Protein AF-A0A2M7BK80-F1 (afdb_monomer_lite)

Foldseek 3Di:
DPDPPDDDPVRVVVVVCVVVVNDDDDPVRCCDPPNVVVPPDPPVVPPDPPDPPDDDDDD

Sequence (59 aa):
MAKKIRKSQEEEVILMLKKEGFKELSEAEIAKEPYKSIYALPDCFKRGKETIKSPPAKR

pLDDT: mean 70.32, std 10.81, range [38.44, 86.31]

Structure (mmCIF, N/CA/C/O backbone):
data_AF-A0A2M7BK80-F1
#
_entry.id   AF-A0A2M7BK80-F1
#
loop_
_atom_site.group_PDB
_atom_site.id
_atom_site.type_symbol
_atom_site.label_atom_id
_atom_site.label_alt_id
_atom_site.label_comp_id
_atom_site.label_asym_id
_atom_site.label_entity_id
_atom_site.label_seq_id
_atom_site.pdbx_PDB_ins_code
_atom_site.Cartn_x
_atom_site.Cartn_y
_atom_site.Cartn_z
_atom_site.occupancy
_atom_site.B_iso_or_equiv
_atom_site.auth_seq_id
_atom_site.auth_comp_id
_atom_site.auth_asym_id
_atom_site.auth_atom_id
_atom_site.pdbx_PDB_model_num
ATOM 1 N N . MET A 1 1 ? -8.238 6.635 38.230 1.00 38.44 1 MET A N 1
ATOM 2 C CA . MET A 1 1 ? -9.056 7.328 37.210 1.00 38.44 1 MET A CA 1
ATOM 3 C C . MET A 1 1 ? -8.509 6.990 35.834 1.00 38.44 1 MET A C 1
ATOM 5 O O . MET A 1 1 ? -7.392 7.388 35.526 1.00 38.44 1 MET A O 1
ATOM 9 N N . ALA A 1 2 ? -9.237 6.207 35.037 1.00 56.09 2 ALA A N 1
ATOM 10 C CA . ALA A 1 2 ? -8.816 5.893 33.676 1.00 56.09 2 ALA A CA 1
ATOM 11 C C . ALA A 1 2 ? -9.011 7.142 32.805 1.00 56.09 2 ALA A C 1
ATOM 13 O O . ALA A 1 2 ? -10.144 7.546 32.539 1.00 56.09 2 ALA A O 1
ATOM 14 N N . LYS A 1 3 ? -7.912 7.796 32.414 1.00 55.19 3 LYS A N 1
ATOM 15 C CA . LYS A 1 3 ? -7.949 8.891 31.440 1.00 55.19 3 LYS A CA 1
ATOM 16 C C . LYS A 1 3 ? -8.496 8.306 30.137 1.00 55.19 3 LYS A C 1
ATOM 18 O O . LYS A 1 3 ? -7.824 7.502 29.499 1.00 55.19 3 LYS A O 1
ATOM 23 N N . LYS A 1 4 ? -9.734 8.654 29.772 1.00 61.16 4 LYS A N 1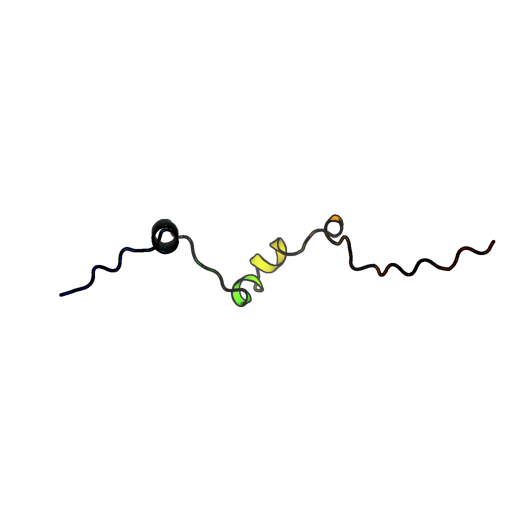
ATOM 24 C CA . LYS A 1 4 ? -10.314 8.300 28.472 1.00 61.16 4 LYS A CA 1
ATOM 25 C C . LYS A 1 4 ? -9.532 9.074 27.415 1.00 61.16 4 LYS 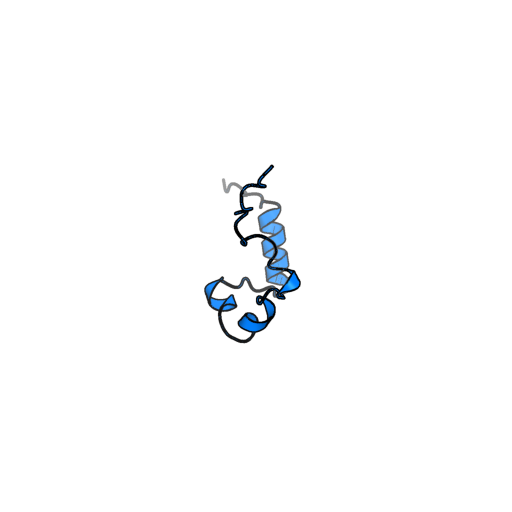A C 1
ATOM 27 O O . LYS A 1 4 ? -9.800 10.253 27.202 1.00 61.16 4 LYS A O 1
ATOM 32 N N . ILE A 1 5 ? -8.525 8.432 26.830 1.00 67.62 5 ILE A N 1
ATOM 33 C CA . ILE A 1 5 ? -7.797 8.958 25.677 1.00 67.62 5 ILE A CA 1
ATOM 34 C C . ILE A 1 5 ? -8.844 9.089 24.570 1.00 67.62 5 ILE A C 1
ATOM 36 O O . ILE A 1 5 ? -9.356 8.089 24.066 1.00 67.62 5 ILE A O 1
ATOM 40 N N . ARG A 1 6 ? -9.271 10.326 24.294 1.00 68.31 6 ARG A N 1
ATOM 41 C CA . ARG A 1 6 ? -10.094 10.612 23.120 1.00 68.31 6 ARG A CA 1
ATOM 42 C C . ARG A 1 6 ? -9.215 10.324 21.916 1.00 68.31 6 ARG A C 1
ATOM 44 O O . ARG A 1 6 ? -8.088 10.811 21.870 1.00 68.31 6 ARG A O 1
ATOM 51 N N . LYS A 1 7 ? -9.726 9.503 21.007 1.00 70.56 7 LYS A N 1
ATOM 52 C CA . LYS A 1 7 ? -9.008 9.166 19.787 1.00 70.56 7 LYS A CA 1
ATOM 53 C C . LYS A 1 7 ? -8.826 10.426 18.956 1.00 70.56 7 LYS A C 1
ATOM 55 O O . LYS A 1 7 ? -9.703 11.295 18.959 1.00 70.56 7 LYS A O 1
ATOM 60 N N . SER A 1 8 ? -7.679 10.551 18.303 1.00 82.06 8 SER A N 1
ATOM 61 C CA . SER A 1 8 ? -7.497 11.611 17.315 1.00 82.06 8 SER A CA 1
ATOM 62 C C . SER A 1 8 ? -8.389 11.337 16.098 1.00 82.06 8 SER A C 1
ATOM 64 O O . SER A 1 8 ? -8.815 10.205 15.863 1.00 82.06 8 SER A O 1
ATOM 66 N N . GLN A 1 9 ? -8.672 12.372 15.305 1.00 82.44 9 GLN A N 1
ATOM 67 C CA . GLN A 1 9 ? -9.426 12.208 14.055 1.00 82.44 9 GLN A CA 1
ATOM 68 C C . GLN A 1 9 ? -8.737 11.205 13.116 1.00 82.44 9 GLN A C 1
ATOM 70 O O . GLN A 1 9 ? -9.394 10.397 12.469 1.00 82.44 9 GLN A O 1
ATOM 75 N N . GLU A 1 10 ? -7.404 11.205 13.103 1.00 79.44 10 GLU A N 1
ATOM 76 C CA . GLU A 1 10 ? -6.590 10.267 12.327 1.00 79.44 10 GLU A CA 1
ATOM 77 C C . GLU A 1 10 ? -6.811 8.816 12.775 1.00 79.44 10 GLU A C 1
ATOM 79 O O . GLU A 1 10 ? -7.002 7.930 11.945 1.00 79.44 10 GLU A O 1
ATOM 84 N N . GLU A 1 11 ? -6.869 8.560 14.084 1.00 80.62 11 GLU A N 1
ATOM 85 C CA . GLU A 1 11 ? -7.142 7.223 14.621 1.00 80.62 11 GLU A CA 1
ATOM 86 C C . GLU A 1 11 ? -8.556 6.731 14.282 1.00 80.62 11 GLU A C 1
ATOM 88 O O . GLU A 1 11 ? -8.756 5.535 14.057 1.00 80.62 11 GLU A O 1
ATOM 93 N N . GLU A 1 12 ? -9.545 7.626 14.225 1.00 83.25 12 GLU A N 1
ATOM 94 C CA . GLU A 1 12 ? -10.903 7.283 13.787 1.00 83.25 12 GLU A CA 1
ATOM 95 C C . GLU A 1 12 ? -10.941 6.889 12.308 1.00 83.25 12 GLU A C 1
ATOM 97 O O . GLU A 1 12 ? -11.553 5.873 11.966 1.00 83.25 12 GLU A O 1
ATOM 102 N N . VAL A 1 13 ? -10.229 7.627 11.451 1.00 82.88 13 VAL A N 1
ATOM 103 C CA . VAL A 1 13 ? -10.094 7.310 10.021 1.00 82.88 13 VAL A CA 1
ATOM 104 C C . VAL A 1 13 ? -9.389 5.967 9.829 1.00 82.88 13 VAL A C 1
ATOM 106 O O . VAL A 1 13 ? -9.888 5.111 9.102 1.00 82.88 13 VAL A O 1
ATOM 109 N N . ILE A 1 14 ? -8.286 5.717 10.541 1.00 81.44 14 ILE A N 1
ATOM 110 C CA . ILE A 1 14 ? -7.559 4.438 10.472 1.00 81.44 14 ILE A CA 1
ATOM 111 C C . ILE A 1 14 ? -8.457 3.270 10.906 1.00 81.44 14 ILE A C 1
ATOM 113 O O . ILE A 1 14 ? -8.440 2.199 10.297 1.00 81.44 14 ILE A O 1
ATOM 117 N N . LEU A 1 15 ? -9.269 3.450 11.951 1.00 82.31 15 LEU A N 1
ATOM 118 C CA . LEU A 1 15 ? -10.205 2.419 12.406 1.00 82.31 15 LEU A CA 1
ATOM 119 C C . LEU A 1 15 ? -11.338 2.166 11.408 1.00 82.31 15 LEU A C 1
ATOM 121 O O . LEU A 1 15 ? -11.779 1.023 11.286 1.00 82.31 15 LEU A O 1
ATOM 125 N N . MET A 1 16 ? -11.811 3.200 10.715 1.00 84.31 16 MET A N 1
ATOM 126 C CA . MET A 1 16 ? -12.802 3.070 9.646 1.00 84.31 16 MET A CA 1
ATOM 127 C C . MET A 1 16 ? -12.225 2.283 8.463 1.00 84.31 16 MET A C 1
ATOM 129 O O . MET A 1 16 ? -12.801 1.269 8.078 1.00 84.31 16 MET A O 1
ATOM 133 N N . LEU A 1 17 ? -11.033 2.656 7.989 1.00 83.31 17 LEU A N 1
ATOM 134 C CA . LEU A 1 17 ? -10.333 1.963 6.902 1.00 83.31 17 LEU A CA 1
ATOM 135 C C . LEU A 1 17 ? -10.107 0.478 7.229 1.00 83.31 17 LEU A C 1
ATOM 137 O O . LEU A 1 17 ? -10.392 -0.399 6.416 1.00 83.31 17 LEU A O 1
ATOM 141 N N . LYS A 1 18 ? -9.690 0.164 8.461 1.00 82.62 18 LYS A N 1
ATOM 142 C CA . LYS A 1 18 ? -9.526 -1.229 8.909 1.00 82.62 18 LYS A CA 1
ATOM 143 C C . LYS A 1 18 ? -10.839 -2.014 8.919 1.00 82.62 18 LYS A C 1
ATOM 145 O O . LYS A 1 18 ? -10.835 -3.195 8.582 1.00 82.62 18 LYS A O 1
ATOM 150 N N . LYS A 1 19 ? -11.960 -1.388 9.299 1.00 85.50 19 LYS A N 1
ATOM 151 C CA . LYS A 1 19 ? -13.291 -2.027 9.282 1.00 85.50 19 LYS A CA 1
ATOM 152 C C . LYS A 1 19 ? -13.783 -2.320 7.869 1.00 85.50 19 LYS A C 1
ATOM 154 O O . LYS A 1 19 ? -14.426 -3.341 7.661 1.00 85.50 19 LYS A O 1
ATOM 159 N N . GLU A 1 20 ? -13.473 -1.444 6.922 1.00 86.31 20 GLU A N 1
ATOM 160 C CA . GLU A 1 20 ? -13.830 -1.589 5.506 1.00 86.31 20 GLU A CA 1
ATOM 161 C C . GLU A 1 20 ? -12.914 -2.572 4.757 1.00 86.31 20 GLU A C 1
ATOM 163 O O . GLU A 1 20 ? -13.119 -2.846 3.577 1.00 86.31 20 GLU A O 1
ATOM 168 N N . GLY A 1 21 ? -11.927 -3.152 5.448 1.00 79.88 21 GLY A N 1
ATOM 169 C CA . GLY A 1 21 ? -11.024 -4.152 4.888 1.00 79.88 21 GLY A CA 1
ATOM 170 C C . GLY A 1 21 ? -9.841 -3.557 4.127 1.00 79.88 21 GLY A C 1
ATOM 171 O O . GLY A 1 21 ? -9.145 -4.293 3.426 1.00 79.88 21 GLY A O 1
ATOM 172 N N . PHE A 1 22 ? -9.571 -2.255 4.272 1.00 83.44 22 PHE A N 1
ATOM 173 C CA . PHE A 1 22 ? -8.355 -1.666 3.727 1.00 83.44 22 PHE A CA 1
ATOM 174 C C . PHE A 1 22 ? -7.140 -2.240 4.451 1.00 83.44 22 PHE A C 1
ATOM 176 O O . PHE A 1 22 ? -7.034 -2.211 5.681 1.00 83.44 22 PHE A O 1
ATOM 183 N N . LYS A 1 23 ? -6.209 -2.766 3.657 1.00 81.38 23 LYS A N 1
ATOM 184 C CA . LYS A 1 23 ? -4.936 -3.295 4.129 1.00 81.38 23 LYS A CA 1
ATOM 185 C C . LYS A 1 23 ? -3.844 -2.260 3.883 1.00 81.38 23 LYS A C 1
ATOM 187 O O . LYS A 1 23 ? -3.642 -1.829 2.752 1.00 81.38 23 LYS A O 1
ATOM 192 N N . GLU A 1 24 ? -3.117 -1.906 4.936 1.00 80.56 24 GLU A N 1
ATOM 193 C CA . GLU A 1 24 ? -1.862 -1.166 4.806 1.00 80.56 24 GLU A CA 1
ATOM 194 C C . GLU A 1 24 ? -0.813 -2.085 4.162 1.00 80.56 24 GLU A C 1
ATOM 196 O O . GLU A 1 24 ? -0.596 -3.209 4.622 1.00 80.56 24 GLU A O 1
ATOM 201 N N . LEU A 1 25 ? -0.197 -1.624 3.072 1.00 79.25 25 LEU A N 1
ATOM 202 C CA . LEU A 1 25 ? 0.884 -2.325 2.382 1.00 79.25 25 LEU A CA 1
ATOM 203 C C . LEU A 1 25 ? 2.199 -1.605 2.649 1.00 79.25 25 LEU A C 1
ATOM 205 O O . LEU A 1 25 ? 2.288 -0.384 2.531 1.00 79.25 25 LEU A O 1
ATOM 209 N N . SER A 1 26 ? 3.228 -2.375 2.982 1.00 80.00 26 SER A N 1
ATOM 210 C CA . SER A 1 26 ? 4.584 -1.845 3.120 1.00 80.00 26 SER A CA 1
ATOM 211 C C . SER A 1 26 ? 5.230 -1.600 1.751 1.00 80.00 26 SER A C 1
ATOM 213 O O . SER A 1 26 ? 4.915 -2.276 0.771 1.00 80.00 26 SER A O 1
ATOM 215 N N . GLU A 1 27 ? 6.202 -0.687 1.678 1.00 77.19 27 GLU A N 1
ATOM 216 C CA . GLU A 1 27 ? 6.964 -0.419 0.444 1.00 77.19 27 GLU A CA 1
ATOM 217 C C . GLU A 1 27 ? 7.613 -1.694 -0.131 1.00 77.19 27 GLU A C 1
ATOM 219 O O . GLU A 1 27 ? 7.66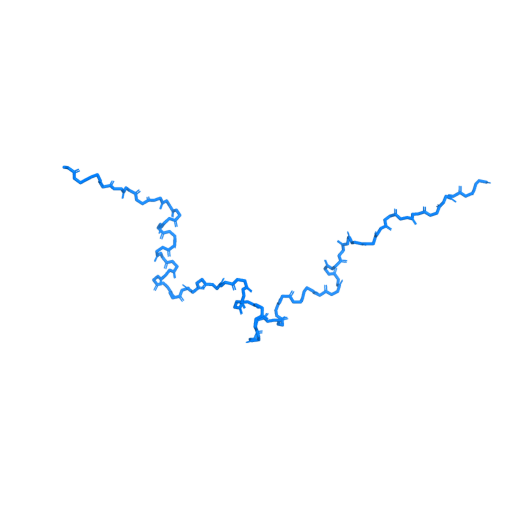0 -1.897 -1.345 1.00 77.19 27 GLU A O 1
ATOM 224 N N . ALA A 1 28 ? 8.043 -2.607 0.746 1.00 77.81 28 ALA A N 1
ATOM 225 C CA . ALA A 1 28 ? 8.610 -3.899 0.370 1.00 77.81 28 ALA A CA 1
ATOM 226 C C . ALA A 1 28 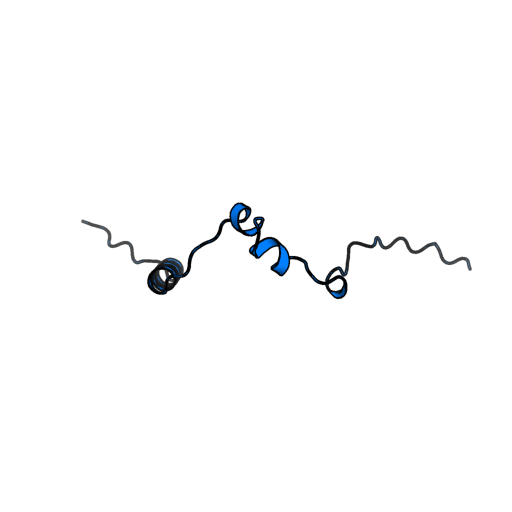? 7.581 -4.869 -0.247 1.00 77.81 28 ALA A C 1
ATOM 228 O O . ALA A 1 28 ? 7.949 -5.716 -1.062 1.00 77.81 28 ALA A O 1
ATOM 229 N N . GLU A 1 29 ? 6.301 -4.780 0.132 1.00 75.56 29 GLU A N 1
ATOM 230 C CA . GLU A 1 29 ? 5.211 -5.551 -0.484 1.00 75.56 29 GLU A CA 1
ATOM 231 C C . GLU A 1 29 ? 4.781 -4.943 -1.821 1.00 75.56 29 GLU A C 1
ATOM 233 O O . GLU A 1 29 ? 4.509 -5.678 -2.768 1.00 75.56 29 GLU A O 1
ATOM 238 N N . ILE A 1 30 ? 4.801 -3.614 -1.919 1.00 75.19 30 ILE A N 1
ATOM 239 C CA . ILE A 1 30 ? 4.520 -2.862 -3.147 1.00 75.19 30 ILE A CA 1
ATOM 240 C C . ILE A 1 30 ? 5.563 -3.154 -4.244 1.00 75.19 30 ILE A C 1
ATOM 242 O O . ILE A 1 30 ? 5.245 -3.163 -5.432 1.00 75.19 30 ILE A O 1
ATOM 246 N N . ALA A 1 31 ? 6.808 -3.448 -3.866 1.00 73.88 31 ALA A N 1
ATOM 247 C CA . ALA A 1 31 ? 7.869 -3.791 -4.814 1.00 73.88 31 ALA A CA 1
ATOM 248 C C . ALA A 1 31 ? 7.729 -5.197 -5.444 1.00 73.88 31 ALA A C 1
ATOM 250 O O . ALA A 1 31 ? 8.438 -5.513 -6.406 1.00 73.88 31 ALA A O 1
ATOM 251 N N . LYS A 1 32 ? 6.843 -6.056 -4.918 1.00 80.06 32 LYS A N 1
ATOM 252 C CA . LYS A 1 32 ? 6.597 -7.413 -5.435 1.00 80.06 32 LYS A CA 1
ATOM 253 C C . LYS A 1 32 ? 5.550 -7.386 -6.556 1.00 80.06 32 LYS A C 1
ATOM 255 O O . LYS A 1 32 ? 4.680 -6.518 -6.606 1.00 80.06 32 LYS A O 1
ATOM 260 N N . GLU A 1 33 ? 5.613 -8.343 -7.479 1.00 69.44 33 GLU A N 1
ATOM 261 C CA . GLU A 1 33 ? 4.522 -8.552 -8.443 1.00 69.44 33 GLU A CA 1
ATOM 262 C C . GLU A 1 33 ? 3.269 -9.017 -7.683 1.00 69.44 33 GLU A C 1
ATOM 264 O O . GLU A 1 33 ? 3.404 -9.850 -6.781 1.00 69.44 33 GLU A O 1
ATOM 269 N N . PRO A 1 34 ? 2.068 -8.461 -7.946 1.00 70.50 34 PRO A N 1
ATOM 270 C CA . PRO A 1 34 ? 1.602 -7.761 -9.159 1.00 70.50 34 PRO A CA 1
ATOM 271 C C . PRO A 1 34 ? 1.7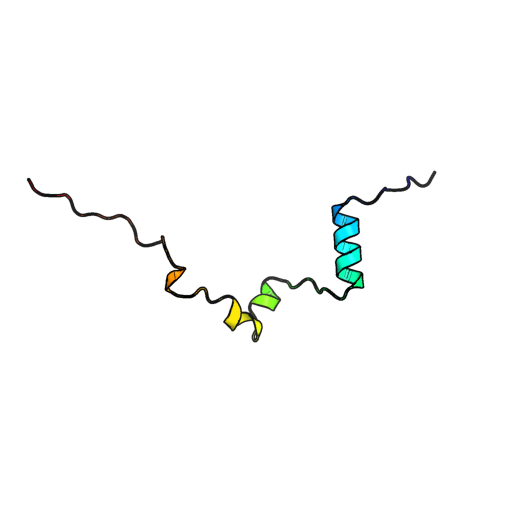64 -6.225 -9.169 1.00 70.50 34 PRO A C 1
ATOM 273 O O . PRO A 1 34 ? 1.544 -5.582 -10.198 1.00 70.50 34 PRO A O 1
ATOM 276 N N . TYR A 1 35 ? 2.156 -5.624 -8.045 1.00 67.81 35 TYR A N 1
ATOM 277 C CA . TYR A 1 35 ? 2.164 -4.168 -7.850 1.00 67.81 35 TYR A CA 1
ATOM 278 C C . TYR A 1 35 ? 3.301 -3.459 -8.596 1.00 67.81 35 TYR A C 1
ATOM 280 O O . TYR A 1 35 ? 3.177 -2.295 -8.961 1.00 67.81 35 TYR A O 1
ATOM 288 N N . LYS A 1 36 ? 4.378 -4.174 -8.932 1.00 62.34 36 LYS A N 1
ATOM 289 C CA . LYS A 1 36 ? 5.521 -3.646 -9.696 1.00 62.34 36 LYS A CA 1
ATOM 290 C C . LYS A 1 36 ? 5.139 -2.974 -11.031 1.00 62.34 36 LYS A C 1
ATOM 292 O O . LYS A 1 36 ? 5.855 -2.088 -11.488 1.00 62.34 36 LYS A O 1
ATOM 297 N N . SER A 1 37 ? 4.018 -3.371 -11.641 1.00 59.78 37 SER A N 1
ATOM 298 C CA . SER A 1 37 ? 3.562 -2.855 -12.942 1.0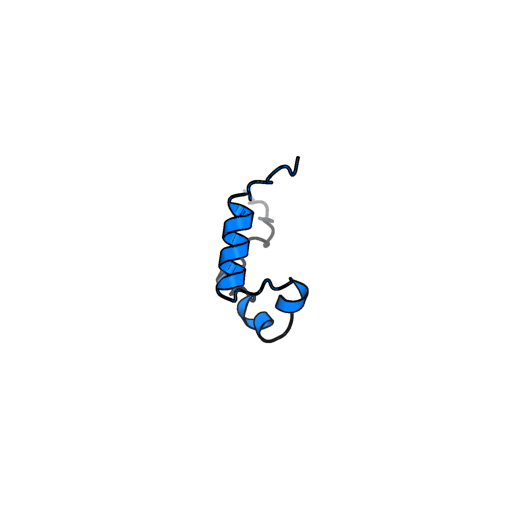0 59.78 37 SER A CA 1
ATOM 299 C C . SER A 1 37 ? 2.820 -1.511 -12.871 1.00 59.78 37 SER A C 1
ATOM 301 O O . SER A 1 37 ? 2.892 -0.738 -13.823 1.00 59.78 37 SER A O 1
ATOM 303 N N . ILE A 1 38 ? 2.164 -1.186 -11.750 1.00 61.50 38 ILE A N 1
ATOM 304 C CA . ILE A 1 38 ? 1.354 0.042 -11.604 1.00 61.50 38 ILE A CA 1
ATOM 305 C C . ILE A 1 38 ? 2.163 1.270 -11.160 1.00 61.50 38 ILE A C 1
ATOM 307 O O . ILE A 1 38 ? 1.696 2.394 -11.318 1.00 61.50 38 ILE A O 1
ATOM 311 N N . TYR A 1 39 ? 3.381 1.080 -10.643 1.00 57.84 39 TYR A N 1
ATOM 312 C CA . TYR A 1 39 ? 4.268 2.178 -10.223 1.00 57.84 39 TYR A CA 1
ATOM 313 C C . TYR A 1 39 ? 5.330 2.547 -11.267 1.00 57.84 39 TYR A C 1
ATOM 315 O O . TYR A 1 39 ? 6.152 3.435 -11.027 1.00 57.84 39 TYR A O 1
ATOM 323 N N . ALA A 1 40 ? 5.320 1.906 -12.441 1.00 67.88 40 ALA A N 1
ATOM 324 C CA . ALA A 1 40 ? 6.095 2.382 -13.574 1.00 67.88 40 ALA A CA 1
ATOM 325 C C . ALA A 1 40 ? 5.417 3.645 -14.118 1.00 67.88 40 ALA A C 1
ATOM 327 O O . ALA A 1 40 ? 4.481 3.577 -14.912 1.00 67.88 40 ALA A O 1
ATOM 328 N N . LEU A 1 41 ? 5.873 4.813 -13.658 1.00 71.19 41 LEU A N 1
ATOM 329 C CA . LEU A 1 41 ? 5.444 6.083 -14.232 1.00 71.19 41 LEU A CA 1
ATOM 330 C C . LEU A 1 41 ? 5.719 6.050 -15.745 1.00 71.19 41 LEU A C 1
ATOM 332 O O . LEU A 1 41 ? 6.857 5.752 -16.133 1.00 71.19 41 LEU A O 1
ATOM 336 N N . PRO A 1 42 ? 4.716 6.354 -16.591 1.00 75.44 42 PRO A N 1
ATOM 337 C CA . PRO A 1 42 ? 4.918 6.425 -18.028 1.00 75.44 42 PRO A CA 1
ATOM 338 C C . PRO A 1 42 ? 6.074 7.364 -18.366 1.00 75.44 42 PRO A C 1
ATOM 340 O O . PRO A 1 42 ? 6.328 8.336 -17.649 1.00 75.44 42 PRO A O 1
ATOM 343 N N . ASP A 1 43 ? 6.759 7.115 -19.481 1.00 71.50 43 ASP A N 1
ATOM 344 C CA . ASP A 1 43 ? 7.941 7.898 -19.857 1.00 71.50 43 ASP A CA 1
ATOM 345 C C . ASP A 1 43 ? 7.645 9.404 -19.982 1.00 71.50 43 ASP A C 1
ATOM 347 O O . ASP A 1 43 ? 8.504 10.231 -19.684 1.00 71.50 43 ASP A O 1
ATOM 351 N N . CYS A 1 44 ? 6.401 9.781 -20.298 1.00 73.12 44 CYS A N 1
ATOM 352 C CA . CYS A 1 44 ? 5.954 11.175 -20.343 1.00 73.12 44 CYS A CA 1
ATOM 353 C C . CYS A 1 44 ? 5.854 11.871 -18.968 1.00 73.12 44 CYS A C 1
ATOM 355 O O . CYS A 1 44 ? 5.865 13.100 -18.916 1.00 73.12 44 CYS A O 1
ATOM 357 N N . PHE A 1 45 ? 5.805 11.122 -17.860 1.00 68.56 45 PHE A N 1
ATOM 358 C CA . PHE A 1 45 ? 5.835 11.655 -16.490 1.00 68.56 45 PHE A CA 1
ATOM 359 C C . PHE A 1 45 ? 7.263 11.844 -15.952 1.00 68.56 45 PHE A C 1
ATOM 361 O O . PHE A 1 45 ? 7.452 12.484 -14.917 1.00 68.56 45 PHE A O 1
ATOM 368 N N . LYS A 1 46 ? 8.294 11.352 -16.654 1.00 68.88 46 LYS A N 1
ATOM 369 C CA . LYS A 1 46 ? 9.711 11.515 -16.283 1.00 68.88 46 LYS A CA 1
ATOM 370 C C . LYS A 1 46 ? 10.251 12.893 -16.694 1.00 68.88 46 LYS A C 1
ATOM 372 O O . LYS A 1 46 ? 11.256 12.997 -17.389 1.00 68.88 46 LYS A O 1
ATOM 377 N N . ARG A 1 47 ? 9.602 13.987 -16.289 1.00 66.88 47 ARG A N 1
ATOM 378 C CA . ARG A 1 47 ? 10.093 15.345 -16.585 1.00 66.88 47 ARG A CA 1
ATOM 379 C C . ARG A 1 47 ? 10.968 15.847 -15.432 1.00 66.88 47 ARG A C 1
ATOM 381 O O . ARG A 1 47 ? 10.442 16.183 -14.378 1.00 66.88 47 ARG A O 1
ATOM 388 N N . GLY A 1 48 ? 12.293 15.920 -15.631 1.00 61.38 48 GLY A N 1
ATOM 389 C CA . GLY A 1 48 ? 13.150 16.784 -14.796 1.00 61.38 48 GLY A CA 1
ATOM 390 C C . GLY A 1 48 ? 14.451 16.229 -14.199 1.00 61.38 48 GLY A C 1
ATOM 391 O O . GLY A 1 48 ? 14.898 16.767 -13.192 1.00 61.38 48 GLY A O 1
ATOM 392 N N . LYS A 1 49 ? 15.100 15.211 -14.780 1.00 58.94 49 LYS A N 1
ATOM 393 C CA . LYS A 1 49 ? 16.515 14.904 -14.448 1.00 58.94 49 LYS A CA 1
ATOM 394 C C . LYS A 1 49 ? 17.474 15.029 -15.632 1.00 58.94 49 LYS A C 1
ATOM 396 O O . LYS A 1 49 ? 18.603 14.558 -15.562 1.00 58.94 49 LYS A O 1
ATOM 401 N N . GLU A 1 50 ? 17.056 15.704 -16.696 1.00 57.81 50 GLU A N 1
ATOM 402 C CA . GLU A 1 50 ? 17.987 16.150 -17.727 1.00 57.81 50 GLU A CA 1
ATOM 403 C C . GLU A 1 50 ? 18.528 17.512 -17.314 1.00 57.81 50 GLU A C 1
ATOM 405 O O . GLU A 1 50 ? 17.884 18.554 -17.400 1.00 57.81 50 GLU A O 1
ATOM 410 N N . THR A 1 51 ? 19.720 17.430 -16.742 1.00 53.16 51 THR A N 1
ATOM 411 C CA . THR A 1 51 ? 20.670 18.501 -16.493 1.00 53.16 51 THR A CA 1
ATOM 412 C C . THR A 1 51 ? 20.553 19.639 -17.505 1.00 53.16 51 THR A C 1
ATOM 414 O O . THR A 1 51 ? 20.856 19.458 -18.685 1.00 53.16 51 THR A O 1
ATOM 417 N N . ILE A 1 52 ? 20.210 20.834 -17.024 1.00 54.78 52 ILE A N 1
ATOM 418 C CA . ILE A 1 52 ? 20.445 22.089 -17.740 1.00 54.78 52 ILE A CA 1
ATOM 419 C C . ILE A 1 52 ? 21.967 22.242 -17.877 1.00 54.78 52 ILE A C 1
ATOM 421 O O . ILE A 1 52 ? 22.639 22.794 -17.012 1.00 54.78 52 ILE A O 1
ATOM 425 N N . LYS A 1 53 ? 22.537 21.694 -18.946 1.00 55.75 53 LYS A N 1
ATOM 426 C CA . LYS A 1 53 ? 23.834 22.110 -19.481 1.00 55.75 53 LYS A CA 1
ATOM 427 C C . LYS A 1 53 ? 23.571 22.656 -20.876 1.00 55.75 53 LYS A C 1
ATOM 429 O O . LYS A 1 53 ? 23.812 21.983 -21.873 1.00 55.75 53 LYS A O 1
ATOM 434 N N . SER A 1 54 ? 23.009 23.858 -20.944 1.00 56.44 54 SER A N 1
ATOM 435 C CA . SER A 1 54 ? 23.008 24.624 -22.187 1.00 56.44 54 SER A CA 1
ATOM 436 C C . SER A 1 54 ? 24.457 25.022 -22.521 1.00 56.44 54 SER A C 1
ATOM 438 O O . SER A 1 54 ? 25.182 25.475 -21.629 1.00 56.44 54 SER A O 1
ATOM 440 N N . PRO A 1 55 ? 24.930 24.840 -23.767 1.00 64.12 55 PRO A N 1
ATOM 441 C CA . PRO A 1 55 ? 26.243 25.334 -24.174 1.00 64.12 55 PRO A CA 1
ATOM 442 C C . PRO A 1 55 ? 26.224 26.872 -24.270 1.00 64.12 55 PRO A C 1
ATOM 444 O O . PRO A 1 55 ? 25.160 27.453 -24.507 1.00 64.12 55 PRO A O 1
ATOM 447 N N . PRO A 1 56 ? 27.370 27.562 -24.097 1.00 60.25 56 PRO A N 1
ATOM 448 C CA . PRO A 1 56 ? 27.402 29.015 -24.181 1.00 60.25 56 PRO A CA 1
ATOM 449 C C . PRO A 1 56 ? 27.101 29.460 -25.616 1.00 60.25 56 PRO A C 1
ATOM 451 O O . PRO A 1 56 ? 27.760 29.032 -26.567 1.00 60.25 56 PRO A O 1
ATOM 454 N N . ALA A 1 57 ? 26.104 30.331 -25.767 1.00 61.00 57 ALA A N 1
ATOM 455 C CA . ALA A 1 57 ? 25.803 30.989 -27.029 1.00 61.00 57 ALA A CA 1
ATOM 456 C C . ALA A 1 57 ? 27.002 31.863 -27.436 1.00 61.00 57 ALA A C 1
ATOM 458 O O . ALA A 1 57 ? 27.337 32.826 -26.745 1.00 61.00 57 ALA A O 1
ATOM 459 N N . LYS A 1 58 ? 27.671 31.510 -28.540 1.00 58.72 58 LYS A N 1
ATOM 460 C CA . LYS A 1 58 ? 28.683 32.368 -29.168 1.00 58.72 58 LYS A CA 1
ATOM 461 C C . LYS A 1 58 ? 27.976 33.563 -29.818 1.00 58.72 58 LYS A C 1
ATOM 463 O O . LYS A 1 58 ? 27.031 33.363 -30.579 1.00 58.72 58 LYS A O 1
ATOM 468 N N . ARG A 1 59 ? 28.425 34.770 -29.468 1.00 55.88 59 ARG A N 1
ATOM 469 C CA . ARG A 1 59 ? 28.138 36.024 -30.177 1.00 55.88 59 ARG A CA 1
ATOM 470 C C . ARG A 1 59 ? 29.068 36.174 -31.370 1.00 55.88 59 ARG A C 1
ATOM 472 O O . ARG A 1 59 ? 30.222 35.704 -31.249 1.00 55.88 59 ARG A O 1
#

Secondary structure (DSSP, 8-state):
-----PPPHHHHHHHHHHHTTPPP--HHHHTSTTGGGTT---GGG--S-S---PPP---

Radius of gyration: 23.32 Å; chains: 1; bounding box: 42×45×67 Å